Protein AF-A0A663LRZ4-F1 (afdb_monomer)

Radius of gyration: 21.91 Å; Cα contacts (8 Å, |Δi|>4): 58; chains: 1; bounding box: 50×43×58 Å

Foldseek 3Di:
DQPQCVVVNPVSDDQLVVVLVVVQVVVCVVPVHGPPNVCVVPDPPSCSNVDPPDPPSDSVPDDGPVRVCPDPVNVVVVVVVPDPDPPCDDDPPDDDDDDD

Organism: Athene cunicularia (NCBI:txid194338)

Solvent-accessible surface area (backbone atoms only — not comparable to full-atom values): 6502 Å² total; per-residue (Å²): 101,37,53,52,35,74,75,52,38,80,79,40,61,50,75,49,41,56,48,44,52,49,51,43,50,53,47,18,69,76,68,77,41,62,69,65,60,90,46,52,90,81,41,58,78,75,57,60,53,62,68,85,81,56,94,80,74,52,61,85,76,51,75,50,72,76,58,55,64,68,34,73,86,42,48,59,61,54,52,61,70,67,50,77,78,73,75,94,70,76,87,75,92,70,85,92,81,84,88,132

Secondary structure (DSSP, 8-state):
--HHHHHHGGGG-SHHHHHHHHHHHHHHHHHSS-TTGGGTTTS-TTTGGG---SS---TTTSPPHHHHTTSHHHHHHHHHHHSPPPP-------------

Structure (mmCIF, N/CA/C/O backbone):
data_AF-A0A663LRZ4-F1
#
_entry.id   AF-A0A663LRZ4-F1
#
loop_
_atom_site.group_PDB
_atom_site.id
_atom_site.type_symbol
_atom_site.label_atom_id
_atom_site.label_alt_id
_atom_site.label_comp_id
_atom_site.label_asym_id
_atom_site.label_entity_id
_atom_site.label_seq_id
_atom_site.pdbx_PDB_ins_code
_atom_site.Cartn_x
_atom_site.Cartn_y
_atom_site.Cartn_z
_atom_site.occupancy
_atom_site.B_iso_or_equiv
_atom_site.auth_seq_id
_atom_site.auth_comp_id
_atom_site.auth_asym_id
_atom_site.auth_atom_id
_atom_site.pdbx_PDB_model_num
ATOM 1 N N . MET A 1 1 ? 9.035 1.805 0.147 1.00 78.94 1 MET A N 1
ATOM 2 C CA . MET A 1 1 ? 9.030 2.087 -1.307 1.00 78.94 1 MET A CA 1
ATOM 3 C C . MET A 1 1 ? 8.465 0.871 -2.021 1.00 78.94 1 MET A C 1
ATOM 5 O O . MET A 1 1 ? 8.674 -0.223 -1.506 1.00 78.94 1 MET A O 1
ATOM 9 N N . ALA A 1 2 ? 7.725 1.048 -3.120 1.00 84.06 2 ALA A N 1
ATOM 10 C CA . ALA A 1 2 ? 7.136 -0.086 -3.830 1.00 84.06 2 ALA A CA 1
ATOM 11 C C . ALA A 1 2 ? 8.229 -0.953 -4.490 1.00 84.06 2 ALA A C 1
ATOM 13 O O . ALA A 1 2 ? 9.251 -0.401 -4.919 1.00 84.06 2 ALA A O 1
ATOM 14 N N . PRO A 1 3 ? 8.059 -2.286 -4.548 1.00 82.06 3 PRO A N 1
ATOM 15 C CA . PRO A 1 3 ? 9.089 -3.205 -5.035 1.00 82.06 3 PRO A CA 1
ATOM 16 C C . PRO A 1 3 ? 9.508 -2.927 -6.484 1.00 82.06 3 PRO A C 1
ATOM 18 O O . PRO A 1 3 ? 10.688 -3.023 -6.811 1.00 82.06 3 PRO A O 1
ATOM 21 N N . GLU A 1 4 ? 8.583 -2.509 -7.345 1.00 84.44 4 GLU A N 1
ATOM 22 C CA . GLU A 1 4 ? 8.871 -2.141 -8.732 1.00 84.44 4 GLU A CA 1
ATOM 23 C C . GLU A 1 4 ? 9.799 -0.919 -8.850 1.00 84.44 4 GLU A C 1
ATOM 25 O O . GLU A 1 4 ? 10.670 -0.903 -9.716 1.00 84.44 4 GLU A O 1
ATOM 30 N N . ILE A 1 5 ? 9.703 0.049 -7.930 1.00 86.06 5 ILE A N 1
ATOM 31 C CA . ILE A 1 5 ? 10.595 1.222 -7.879 1.00 86.06 5 ILE A CA 1
ATOM 32 C C . ILE A 1 5 ? 11.987 0.824 -7.410 1.00 86.06 5 ILE A C 1
ATOM 34 O O . ILE A 1 5 ? 12.986 1.336 -7.902 1.00 86.06 5 ILE A O 1
ATOM 38 N N . ILE A 1 6 ? 12.064 -0.091 -6.444 1.00 82.38 6 ILE A N 1
ATOM 39 C CA . ILE A 1 6 ? 13.344 -0.588 -5.933 1.00 82.38 6 ILE A CA 1
ATOM 40 C C . ILE A 1 6 ? 14.079 -1.356 -7.036 1.00 82.38 6 ILE A C 1
ATOM 42 O O . ILE A 1 6 ? 15.284 -1.192 -7.202 1.00 82.38 6 ILE A O 1
ATOM 46 N N . ASN A 1 7 ? 13.346 -2.162 -7.807 1.00 81.94 7 ASN A N 1
ATOM 47 C CA . ASN A 1 7 ? 13.918 -3.026 -8.835 1.00 81.94 7 ASN A CA 1
ATOM 48 C C . ASN A 1 7 ? 14.249 -2.287 -10.139 1.00 81.94 7 ASN A C 1
ATOM 50 O O . ASN A 1 7 ? 15.246 -2.606 -10.779 1.00 81.94 7 ASN A O 1
ATOM 54 N N . GLN A 1 8 ? 13.412 -1.334 -10.557 1.00 82.69 8 GLN A N 1
ATOM 55 C CA . GLN A 1 8 ? 13.505 -0.682 -11.874 1.00 82.69 8 GLN A CA 1
ATOM 56 C C . GLN A 1 8 ? 13.842 0.815 -11.775 1.00 82.69 8 GLN A C 1
ATOM 58 O O . GLN A 1 8 ? 13.964 1.505 -12.789 1.00 82.69 8 GLN A O 1
ATOM 63 N N . GLY A 1 9 ? 14.002 1.344 -10.560 1.00 81.12 9 GLY A N 1
ATOM 64 C CA . GLY A 1 9 ? 14.209 2.767 -10.325 1.00 81.12 9 GLY A CA 1
ATOM 65 C C . GLY A 1 9 ? 12.982 3.602 -10.720 1.00 81.12 9 GLY A C 1
ATOM 66 O O . GLY A 1 9 ? 11.851 3.110 -10.685 1.00 81.12 9 GLY A O 1
ATOM 67 N N . PRO A 1 10 ? 13.181 4.865 -11.141 1.00 82.44 10 PRO A N 1
ATOM 68 C CA . PRO A 1 10 ? 12.096 5.745 -11.584 1.00 82.44 10 PRO A CA 1
ATOM 69 C C . PRO A 1 10 ? 11.250 5.170 -12.730 1.00 82.44 10 PRO A C 1
ATOM 71 O O . PRO A 1 10 ? 10.090 5.538 -12.874 1.00 82.44 10 PRO A O 1
ATOM 74 N N . TRP A 1 11 ? 11.806 4.251 -13.524 1.00 85.81 11 TRP A N 1
ATOM 75 C CA . TRP A 1 11 ? 11.115 3.603 -14.642 1.00 85.81 11 TRP A CA 1
ATOM 76 C C . TRP A 1 11 ? 10.043 2.603 -14.199 1.00 85.81 11 TRP A C 1
ATOM 78 O O . TRP A 1 11 ? 9.130 2.322 -14.967 1.00 85.81 11 TRP A O 1
ATOM 88 N N . GLY A 1 12 ? 10.124 2.107 -12.961 1.00 82.88 12 GLY A N 1
ATOM 89 C CA . GLY A 1 12 ? 9.074 1.291 -12.350 1.00 82.88 12 GLY A CA 1
ATOM 90 C C . GLY A 1 12 ? 7.931 2.118 -11.759 1.00 82.88 12 GLY A C 1
ATOM 91 O O . GLY A 1 12 ? 7.004 1.546 -11.189 1.00 82.88 12 GLY A O 1
ATOM 92 N N . TYR A 1 13 ? 7.999 3.455 -11.822 1.00 85.75 13 TYR A N 1
ATOM 93 C CA . TYR A 1 13 ? 6.981 4.317 -11.228 1.00 85.75 13 TYR A CA 1
ATOM 94 C C . TYR A 1 13 ? 5.698 4.369 -12.046 1.00 85.75 13 TYR A C 1
ATOM 96 O O . TYR A 1 13 ? 5.699 4.547 -13.261 1.00 85.75 13 TYR A O 1
ATOM 104 N N . GLY A 1 14 ? 4.578 4.264 -11.336 1.00 90.44 14 GLY A N 1
ATOM 105 C CA . GLY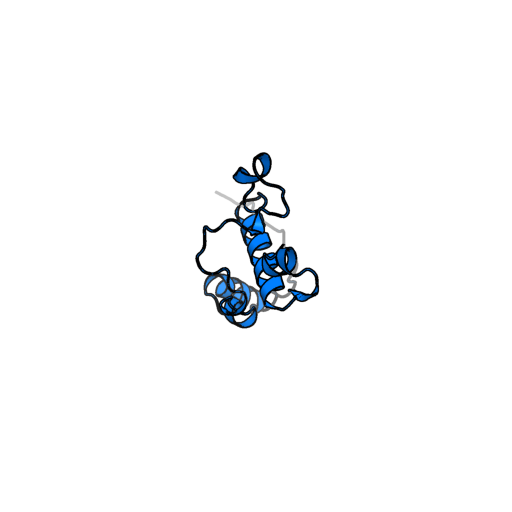 A 1 14 ? 3.238 4.377 -11.881 1.00 90.44 14 GLY A CA 1
ATOM 106 C C . GLY A 1 14 ? 2.200 4.422 -10.765 1.00 90.44 14 GLY A C 1
ATOM 107 O O . GLY A 1 14 ? 2.523 4.248 -9.592 1.00 90.44 14 GLY A O 1
ATOM 108 N N . LYS A 1 15 ? 0.928 4.599 -11.137 1.00 92.75 15 LYS A N 1
ATOM 109 C CA . LYS A 1 15 ? -0.202 4.687 -10.189 1.00 92.75 15 LYS A CA 1
ATOM 110 C C . LYS A 1 15 ? -0.230 3.558 -9.137 1.00 92.75 15 LYS A C 1
ATOM 112 O O . LYS A 1 15 ? -0.532 3.851 -7.983 1.00 92.75 15 LYS A O 1
ATOM 117 N N . PRO A 1 16 ? 0.100 2.289 -9.461 1.00 90.06 16 PRO A N 1
ATOM 118 C CA . PRO A 1 16 ? 0.153 1.224 -8.455 1.00 90.06 16 PRO A CA 1
ATOM 119 C C . PRO A 1 16 ? 1.207 1.430 -7.356 1.00 90.06 16 PRO A C 1
ATOM 121 O O . PRO A 1 16 ? 1.035 0.912 -6.250 1.00 90.06 16 PRO A O 1
ATOM 124 N N . ALA A 1 17 ? 2.280 2.180 -7.626 1.00 89.38 17 ALA A N 1
ATOM 125 C CA . ALA A 1 17 ? 3.304 2.504 -6.636 1.00 89.38 17 ALA A CA 1
ATOM 126 C C . ALA A 1 17 ? 2.774 3.482 -5.572 1.00 89.38 17 ALA A C 1
ATOM 128 O O . ALA A 1 17 ? 3.150 3.378 -4.403 1.00 89.38 17 ALA A O 1
ATOM 129 N N . ASP A 1 18 ? 1.854 4.378 -5.945 1.00 91.00 18 ASP A N 1
ATOM 130 C CA . ASP A 1 18 ? 1.165 5.264 -4.997 1.00 91.00 18 ASP A CA 1
ATOM 131 C C . ASP A 1 18 ? 0.177 4.489 -4.114 1.00 91.00 18 ASP A C 1
ATOM 133 O O . ASP A 1 18 ? 0.025 4.772 -2.928 1.00 91.00 18 ASP A O 1
ATOM 137 N N . ILE A 1 19 ? -0.475 3.460 -4.664 1.00 91.75 19 ILE A N 1
ATOM 138 C CA . ILE A 1 19 ? -1.341 2.568 -3.877 1.00 91.75 19 ILE A CA 1
ATOM 139 C C . ILE A 1 19 ? -0.523 1.802 -2.837 1.00 91.75 19 ILE A C 1
ATOM 141 O O . ILE A 1 19 ? -0.948 1.655 -1.691 1.00 91.75 19 ILE A O 1
ATOM 145 N N . TRP A 1 20 ? 0.678 1.363 -3.211 1.00 88.06 20 TRP A N 1
ATOM 146 C CA . TRP A 1 20 ? 1.601 0.731 -2.276 1.00 88.06 20 TRP A CA 1
ATOM 147 C C . TRP A 1 20 ? 1.990 1.668 -1.128 1.00 88.06 20 TRP A C 1
ATOM 149 O O . TRP A 1 20 ? 1.927 1.273 0.037 1.00 88.06 20 TRP A O 1
ATOM 159 N N . SER A 1 21 ? 2.389 2.909 -1.433 1.00 88.62 21 SER A N 1
ATOM 160 C CA . SER A 1 21 ? 2.777 3.868 -0.393 1.00 88.62 21 SER A CA 1
ATOM 161 C C . SER A 1 21 ? 1.600 4.237 0.512 1.00 88.62 21 SER A C 1
ATOM 163 O O . SER A 1 21 ? 1.779 4.284 1.728 1.00 88.62 21 SER A O 1
ATOM 165 N N . LEU A 1 22 ? 0.389 4.376 -0.039 1.00 89.44 22 LEU A N 1
ATOM 166 C CA . LEU A 1 22 ? -0.834 4.560 0.744 1.00 89.44 22 LEU A CA 1
ATOM 167 C C . LEU A 1 22 ? -1.075 3.393 1.713 1.00 89.44 22 LEU A C 1
ATOM 169 O O . LEU A 1 22 ? -1.363 3.625 2.887 1.00 89.44 22 LEU A O 1
ATOM 173 N N . GLY A 1 23 ? -0.926 2.147 1.253 1.00 86.94 23 GLY A N 1
ATOM 174 C CA . GLY A 1 23 ? -1.056 0.958 2.101 1.00 86.94 23 GLY A CA 1
ATOM 175 C C . GLY A 1 23 ? -0.068 0.964 3.271 1.00 86.94 23 GLY A C 1
ATOM 176 O O . GLY A 1 23 ? -0.463 0.721 4.413 1.00 86.94 23 GLY A O 1
ATOM 177 N N . CYS A 1 24 ? 1.194 1.327 3.015 1.00 85.56 24 CYS A N 1
ATOM 178 C CA . CYS A 1 24 ? 2.193 1.511 4.070 1.00 85.56 24 CYS A CA 1
ATOM 179 C C . CYS A 1 24 ? 1.749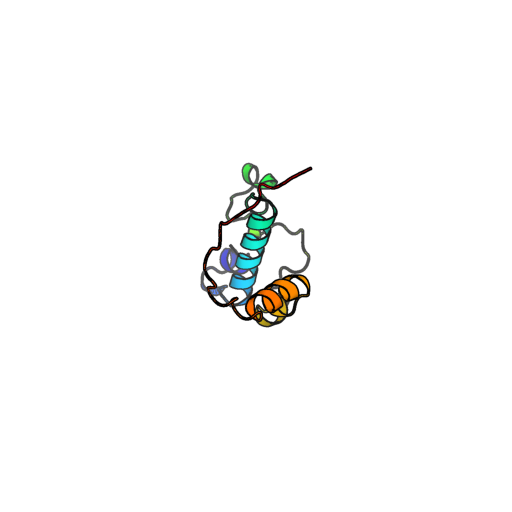 2.553 5.108 1.00 85.56 24 CYS A C 1
ATOM 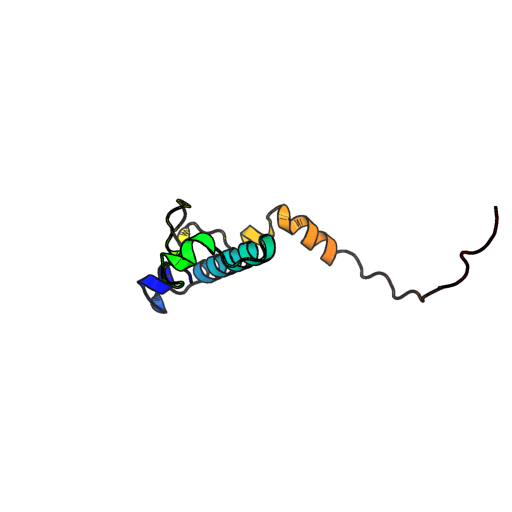181 O O . CYS A 1 24 ? 1.817 2.278 6.304 1.00 85.56 24 CYS A O 1
ATOM 183 N N . THR A 1 25 ? 1.257 3.714 4.665 1.00 88.69 25 THR A N 1
ATOM 184 C CA . THR A 1 25 ? 0.786 4.779 5.563 1.00 88.69 25 THR A CA 1
ATOM 185 C C . THR A 1 25 ? -0.423 4.346 6.390 1.00 88.69 25 THR A C 1
ATOM 187 O O . THR A 1 25 ? -0.487 4.638 7.580 1.00 88.69 25 THR A O 1
ATOM 190 N N . VAL A 1 26 ? -1.382 3.623 5.805 1.00 87.56 26 VAL A N 1
ATOM 191 C CA . VAL A 1 26 ? -2.558 3.127 6.542 1.00 87.56 26 VAL A CA 1
ATOM 192 C C . VAL A 1 26 ? -2.151 2.140 7.638 1.00 87.56 26 VAL A C 1
ATOM 194 O O . VAL A 1 26 ? -2.636 2.256 8.763 1.00 87.56 26 VAL A O 1
ATOM 197 N N . ILE A 1 27 ? -1.233 1.212 7.345 1.00 85.06 27 ILE A N 1
ATOM 198 C CA . ILE A 1 27 ? -0.691 0.274 8.341 1.00 85.06 27 ILE A CA 1
ATOM 199 C C . ILE A 1 27 ? 0.013 1.032 9.467 1.00 85.06 27 ILE A C 1
ATOM 201 O O . ILE A 1 27 ? -0.192 0.732 10.645 1.00 85.06 27 ILE A O 1
ATOM 205 N N . GLU A 1 28 ? 0.817 2.031 9.116 1.00 86.44 28 GLU A N 1
ATOM 206 C CA . GLU A 1 28 ? 1.524 2.849 10.095 1.00 86.44 28 GLU A CA 1
ATOM 207 C C . GLU A 1 28 ? 0.563 3.605 11.011 1.00 86.44 28 GLU A C 1
ATOM 209 O O . GLU A 1 28 ? 0.709 3.548 12.229 1.00 86.44 28 GLU A O 1
ATOM 214 N N . MET A 1 29 ? -0.476 4.232 10.458 1.00 90.81 29 MET A N 1
ATOM 215 C CA . MET A 1 29 ? -1.496 4.917 11.255 1.00 90.81 29 MET A CA 1
ATOM 216 C C . MET A 1 29 ? -2.283 3.951 12.150 1.00 90.81 29 MET A C 1
ATOM 218 O O . MET A 1 29 ? -2.582 4.286 13.293 1.00 90.81 29 MET A O 1
ATOM 222 N N . ALA A 1 30 ? -2.611 2.755 11.655 1.00 85.00 30 ALA A N 1
ATOM 223 C CA . ALA A 1 30 ? -3.382 1.769 12.410 1.00 85.00 30 ALA A CA 1
ATOM 224 C C . ALA A 1 30 ? -2.587 1.146 13.569 1.00 85.00 30 ALA A C 1
ATOM 226 O O . ALA A 1 30 ? -3.166 0.779 14.590 1.00 85.00 30 ALA A O 1
ATOM 227 N N . THR A 1 31 ? -1.269 1.008 13.412 1.00 85.25 31 THR A N 1
ATOM 228 C CA . THR A 1 31 ? -0.401 0.319 14.383 1.00 85.25 31 THR A CA 1
ATOM 229 C C . THR A 1 31 ? 0.465 1.266 15.216 1.00 85.25 31 THR A C 1
ATOM 231 O O . THR A 1 31 ? 1.033 0.843 16.225 1.00 85.25 31 THR A O 1
ATOM 234 N N . GLY A 1 32 ? 0.598 2.528 14.799 1.00 89.12 32 GLY A N 1
ATOM 235 C CA . GLY A 1 32 ? 1.531 3.504 15.367 1.00 89.12 32 GLY A CA 1
ATOM 236 C C . GLY A 1 32 ? 3.007 3.161 15.133 1.00 89.12 32 GLY A C 1
ATOM 237 O O . GLY A 1 32 ? 3.878 3.725 15.794 1.00 89.12 32 GLY A O 1
ATOM 238 N N . LYS A 1 33 ? 3.304 2.200 14.252 1.00 83.56 33 LYS A N 1
ATOM 239 C CA . LYS A 1 33 ? 4.653 1.700 13.971 1.00 83.56 33 LYS A CA 1
ATOM 240 C C . LYS A 1 33 ? 4.854 1.618 12.463 1.00 83.56 33 LYS A C 1
ATOM 242 O O . LYS A 1 33 ? 3.912 1.265 11.758 1.00 83.56 33 LYS A O 1
ATOM 247 N N . PRO A 1 34 ? 6.068 1.866 11.948 1.00 81.06 34 PRO A N 1
ATOM 248 C CA . PRO A 1 34 ? 6.311 1.711 10.525 1.00 81.06 34 PRO A CA 1
ATOM 249 C C . PRO A 1 34 ? 6.026 0.261 10.104 1.00 81.06 34 PRO A C 1
ATOM 251 O O . PRO A 1 34 ? 6.241 -0.673 10.893 1.00 81.06 34 PRO A O 1
ATOM 254 N N . PRO A 1 35 ? 5.555 0.044 8.865 1.00 73.69 35 PRO A N 1
ATOM 255 C CA . PRO A 1 35 ? 5.296 -1.299 8.377 1.00 73.69 35 PRO A CA 1
ATOM 256 C C . PRO A 1 35 ? 6.570 -2.144 8.505 1.00 73.69 35 PRO A C 1
ATOM 258 O O . PRO A 1 35 ? 7.674 -1.682 8.210 1.00 73.69 35 PRO A O 1
ATOM 261 N N . PHE A 1 36 ? 6.406 -3.385 8.971 1.00 71.12 36 PHE A N 1
ATOM 262 C CA . PHE A 1 36 ? 7.488 -4.353 9.190 1.00 71.12 36 PHE A CA 1
ATOM 263 C C . PHE A 1 36 ? 8.576 -3.920 10.195 1.00 71.12 36 PHE A C 1
ATOM 265 O O . PHE A 1 36 ? 9.718 -4.377 10.112 1.00 71.12 36 PHE A O 1
ATOM 272 N N . TYR A 1 37 ? 8.229 -3.081 11.173 1.00 68.44 37 TYR A N 1
ATOM 273 C CA . TYR A 1 37 ? 9.116 -2.673 12.270 1.00 68.44 37 TYR A CA 1
ATOM 274 C C . TYR A 1 37 ? 9.896 -3.839 12.921 1.00 68.44 37 TYR A C 1
ATOM 276 O O . TYR A 1 37 ? 11.059 -3.687 13.281 1.00 68.44 37 TYR A O 1
ATOM 284 N N . GLU A 1 38 ? 9.298 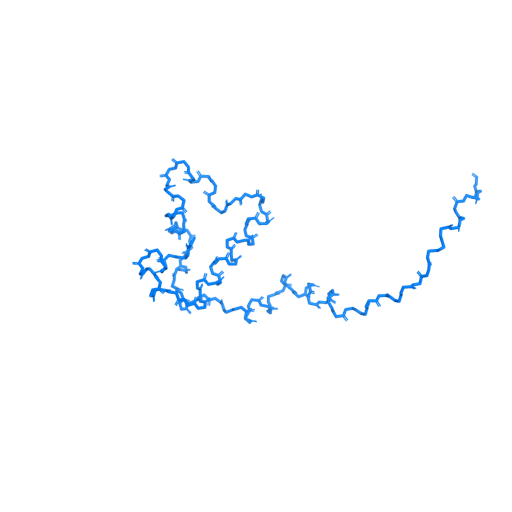-5.030 13.017 1.00 67.31 38 GLU A N 1
ATOM 285 C CA . GLU A 1 38 ? 9.923 -6.236 13.591 1.00 67.31 38 GLU A CA 1
ATOM 286 C C . GLU A 1 38 ? 11.095 -6.791 12.764 1.00 67.31 38 GLU A C 1
ATOM 288 O O . GLU A 1 38 ? 11.976 -7.477 13.288 1.00 67.31 38 GLU A O 1
ATOM 293 N N . LEU A 1 39 ? 11.120 -6.491 11.464 1.00 65.44 39 LEU A N 1
ATOM 294 C CA . LEU A 1 39 ? 12.152 -6.930 10.528 1.00 65.44 39 LEU A CA 1
ATOM 295 C C . LEU A 1 39 ? 13.270 -5.891 10.367 1.00 65.44 39 LEU A C 1
ATOM 297 O O . LEU A 1 39 ? 14.344 -6.236 9.878 1.00 65.44 39 LEU A O 1
ATOM 301 N N . ALA A 1 40 ? 13.069 -4.657 10.841 1.00 62.78 40 ALA A N 1
ATOM 302 C CA . ALA A 1 40 ? 14.028 -3.555 10.736 1.00 62.78 40 ALA A CA 1
ATOM 303 C C . ALA A 1 40 ? 15.469 -3.877 11.206 1.00 62.78 40 ALA A C 1
ATOM 305 O O . ALA A 1 40 ? 16.401 -3.368 10.586 1.00 62.78 40 ALA A O 1
ATOM 306 N N . PRO A 1 41 ? 15.716 -4.733 12.225 1.00 63.88 41 PRO A N 1
ATOM 307 C CA . PRO A 1 41 ? 17.084 -5.094 12.612 1.00 63.88 41 PRO A CA 1
ATOM 308 C C . PRO A 1 41 ? 17.778 -6.057 11.639 1.00 63.88 41 PRO A C 1
ATOM 310 O O . PRO A 1 41 ? 18.996 -6.205 11.684 1.00 63.88 41 PRO A O 1
ATOM 313 N N . ARG A 1 42 ? 17.010 -6.781 10.815 1.00 60.88 42 ARG A N 1
ATOM 314 C CA . ARG A 1 42 ? 17.499 -7.891 9.980 1.00 60.88 42 ARG A CA 1
ATOM 315 C C . ARG A 1 42 ? 17.550 -7.560 8.496 1.00 60.88 42 ARG A C 1
ATOM 317 O O . ARG A 1 42 ? 18.210 -8.277 7.749 1.00 60.88 42 ARG A O 1
ATOM 324 N N . VAL A 1 43 ? 16.865 -6.506 8.065 1.00 60.56 43 VAL A N 1
ATOM 325 C CA . VAL A 1 43 ? 16.815 -6.100 6.661 1.00 60.56 43 VAL A CA 1
ATOM 326 C C . VAL A 1 43 ? 16.945 -4.591 6.506 1.00 60.56 43 VAL A C 1
ATOM 328 O O . VAL A 1 43 ? 16.382 -3.840 7.302 1.00 60.56 43 VAL A O 1
ATOM 331 N N . PRO A 1 44 ? 17.645 -4.125 5.457 1.00 59.28 44 PRO A N 1
ATOM 332 C CA . PRO A 1 44 ? 17.676 -2.711 5.126 1.00 59.28 44 PRO A CA 1
ATOM 333 C C . PRO A 1 44 ? 16.246 -2.155 4.983 1.00 59.28 44 PRO A C 1
ATOM 335 O O . PRO A 1 44 ? 15.421 -2.800 4.327 1.00 59.28 44 PRO A O 1
ATOM 338 N N . PRO A 1 45 ? 15.943 -0.945 5.496 1.00 57.50 45 PRO A N 1
ATOM 339 C CA . PRO A 1 45 ? 14.611 -0.326 5.405 1.00 57.50 45 PRO A CA 1
ATOM 340 C C . PRO A 1 45 ? 14.054 -0.238 3.974 1.00 57.50 45 PRO A C 1
ATOM 342 O O . PRO A 1 45 ? 12.846 -0.223 3.757 1.00 57.50 45 PRO A O 1
ATOM 345 N N . LEU A 1 46 ? 14.943 -0.209 2.978 1.00 54.88 46 LEU A N 1
ATOM 346 C CA . LEU A 1 46 ? 14.606 -0.221 1.554 1.00 54.88 46 LEU A CA 1
ATOM 347 C C . LEU A 1 46 ? 14.108 -1.587 1.054 1.00 54.88 46 LEU A C 1
ATOM 349 O O . LEU A 1 46 ? 13.270 -1.625 0.165 1.00 54.88 46 LEU A O 1
ATOM 353 N N . GLN A 1 47 ? 14.559 -2.698 1.638 1.00 53.12 47 GLN A N 1
ATOM 354 C CA . GLN A 1 47 ? 14.164 -4.069 1.270 1.00 53.12 47 GLN A CA 1
ATOM 355 C C . GLN A 1 47 ? 12.977 -4.602 2.066 1.00 53.12 47 GLN A C 1
ATOM 357 O O . GLN A 1 47 ? 12.434 -5.659 1.768 1.00 53.12 47 GLN A O 1
ATOM 362 N N . VAL A 1 48 ? 12.533 -3.852 3.062 1.00 54.34 48 VAL A N 1
ATOM 363 C CA . VAL A 1 48 ? 11.356 -4.173 3.858 1.00 54.34 48 VAL A CA 1
ATOM 364 C C . VAL A 1 48 ? 10.073 -4.217 3.006 1.00 54.34 48 VAL A C 1
ATOM 366 O O . VAL A 1 48 ? 9.194 -5.035 3.262 1.00 54.34 48 VAL A O 1
ATOM 369 N N . GLY A 1 49 ? 10.007 -3.445 1.912 1.00 52.16 49 GLY A N 1
ATOM 370 C CA . GLY A 1 49 ? 8.923 -3.542 0.923 1.00 52.16 49 GLY A CA 1
ATOM 371 C C . GLY A 1 49 ? 8.909 -4.843 0.100 1.00 52.16 49 GLY A C 1
ATOM 372 O O . GLY A 1 49 ? 8.060 -5.003 -0.768 1.00 52.16 49 GLY A O 1
ATOM 373 N N . MET A 1 50 ? 9.852 -5.758 0.346 1.00 51.22 50 MET A N 1
ATOM 374 C CA . MET A 1 50 ? 10.083 -6.984 -0.423 1.00 51.22 50 MET A CA 1
ATOM 375 C C . MET A 1 50 ? 9.576 -8.252 0.287 1.00 51.22 50 MET A C 1
ATOM 377 O O . MET A 1 50 ? 9.688 -9.345 -0.273 1.00 51.22 50 MET A O 1
ATOM 381 N N . PHE A 1 51 ? 9.045 -8.160 1.516 1.00 49.62 51 PHE A N 1
ATOM 382 C CA . PHE A 1 51 ? 8.635 -9.360 2.250 1.00 49.62 51 PHE A CA 1
ATOM 383 C C . PHE A 1 51 ? 7.349 -9.966 1.686 1.00 4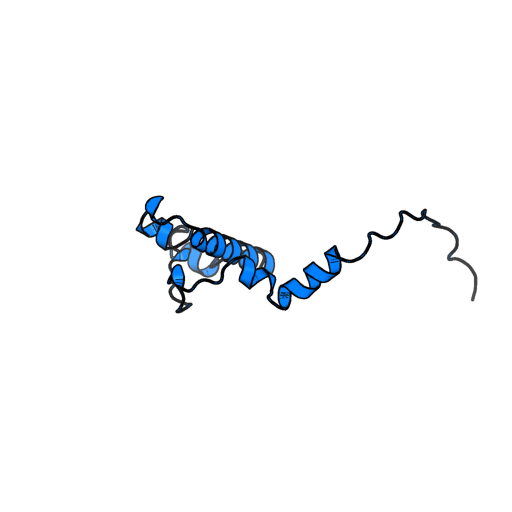9.62 51 PHE A C 1
ATOM 385 O O . PHE A 1 51 ? 6.238 -9.522 1.960 1.00 49.62 51 PHE A O 1
ATOM 392 N N . LYS A 1 52 ? 7.583 -11.025 0.906 1.00 51.00 52 LYS A N 1
ATOM 393 C CA . LYS A 1 52 ? 6.718 -12.083 0.366 1.00 51.00 52 LYS A CA 1
ATOM 394 C C . LYS A 1 52 ? 5.737 -12.712 1.379 1.00 51.00 52 LYS A C 1
ATOM 396 O O . LYS A 1 52 ? 5.729 -13.926 1.548 1.00 51.00 52 LYS A O 1
ATOM 401 N N . MET A 1 53 ? 4.923 -11.913 2.061 1.00 45.34 53 MET A N 1
ATOM 402 C CA . MET A 1 53 ? 3.818 -12.393 2.904 1.00 45.34 53 MET A CA 1
ATOM 403 C C . MET A 1 53 ? 2.437 -12.021 2.344 1.00 45.34 53 MET A C 1
ATOM 405 O O . MET A 1 53 ? 1.432 -12.345 2.963 1.00 45.34 53 MET A O 1
ATOM 409 N N . HIS A 1 54 ? 2.366 -11.419 1.151 1.00 44.25 54 HIS A N 1
ATOM 410 C CA . HIS A 1 54 ? 1.133 -11.359 0.366 1.00 44.25 54 HIS A CA 1
ATOM 411 C C . HIS A 1 54 ? 1.404 -11.801 -1.085 1.00 44.25 54 HIS A C 1
ATOM 413 O O . HIS A 1 54 ? 2.352 -11.296 -1.689 1.00 44.25 54 HIS A O 1
ATOM 419 N N . PRO A 1 55 ? 0.617 -12.740 -1.648 1.00 45.44 55 PRO A N 1
ATOM 420 C CA . PRO A 1 55 ? 0.764 -13.207 -3.030 1.00 45.44 55 PRO A CA 1
ATOM 421 C C . PRO A 1 55 ? 0.505 -12.143 -4.113 1.00 45.44 55 PRO A C 1
ATOM 423 O O . PRO A 1 55 ? 0.881 -12.363 -5.258 1.00 45.44 55 PRO A O 1
ATOM 426 N N . GLU A 1 56 ? -0.075 -10.986 -3.792 1.00 54.16 56 GLU A N 1
ATOM 427 C CA . GLU A 1 56 ? -0.311 -9.899 -4.757 1.00 54.16 56 GLU A CA 1
ATOM 428 C C . GLU A 1 56 ? 0.786 -8.839 -4.700 1.00 54.16 56 GLU A C 1
ATOM 430 O O . GLU A 1 56 ? 0.625 -7.745 -4.161 1.00 54.16 56 GLU A O 1
ATOM 435 N N . ALA A 1 57 ? 1.942 -9.172 -5.268 1.00 62.62 57 ALA A N 1
ATOM 436 C CA . ALA A 1 57 ? 2.993 -8.192 -5.522 1.00 62.62 57 ALA A CA 1
ATOM 437 C C . ALA A 1 57 ? 3.011 -7.703 -6.977 1.00 62.62 57 ALA A C 1
ATOM 439 O O . ALA A 1 57 ? 3.852 -6.862 -7.293 1.00 62.62 57 ALA A O 1
ATOM 440 N N . ASP A 1 58 ? 2.113 -8.191 -7.843 1.00 77.12 58 ASP A N 1
ATOM 441 C CA . ASP A 1 58 ? 1.980 -7.658 -9.199 1.00 77.12 58 ASP A CA 1
ATOM 442 C C . ASP A 1 58 ? 1.343 -6.258 -9.131 1.00 77.12 58 ASP A C 1
ATOM 444 O O . ASP A 1 58 ? 0.212 -6.121 -8.652 1.00 77.12 58 ASP A O 1
ATOM 448 N N . PRO A 1 59 ? 2.041 -5.195 -9.576 1.00 81.88 59 PRO A N 1
ATOM 449 C CA . PRO A 1 59 ? 1.461 -3.861 -9.675 1.00 81.88 59 PRO A CA 1
ATOM 450 C C . PRO A 1 59 ? 0.155 -3.816 -10.485 1.00 81.88 59 PRO A C 1
ATOM 452 O O . PRO A 1 59 ? -0.669 -2.941 -10.225 1.00 81.88 59 PRO A O 1
ATOM 455 N N . ALA A 1 60 ? -0.044 -4.732 -11.439 1.00 83.56 60 ALA A N 1
ATOM 456 C CA . ALA A 1 60 ? -1.244 -4.799 -12.271 1.00 83.56 60 ALA A CA 1
ATOM 457 C C . ALA A 1 60 ? -2.495 -5.263 -11.505 1.00 83.56 60 ALA A C 1
ATOM 459 O O . ALA A 1 60 ? -3.595 -4.812 -11.813 1.00 83.56 60 ALA A O 1
ATOM 460 N N . GLU A 1 61 ? -2.323 -6.098 -10.479 1.00 85.19 61 GLU A N 1
ATOM 461 C CA . GLU A 1 61 ? -3.424 -6.659 -9.681 1.00 85.19 61 GLU A CA 1
ATOM 462 C C . GLU A 1 61 ? -3.815 -5.754 -8.497 1.00 85.19 61 GLU A C 1
ATOM 464 O O . GLU A 1 61 ? -4.803 -5.994 -7.803 1.00 85.19 61 GLU A O 1
ATOM 469 N N . ARG A 1 62 ? -3.064 -4.672 -8.241 1.00 86.50 62 ARG A N 1
ATOM 470 C CA . ARG A 1 62 ? -3.384 -3.749 -7.144 1.00 86.50 62 ARG A CA 1
ATOM 471 C C . ARG A 1 62 ? -4.664 -2.974 -7.442 1.00 86.50 62 ARG A C 1
ATOM 473 O O . ARG A 1 62 ? -4.815 -2.359 -8.499 1.00 86.50 62 ARG A O 1
ATOM 480 N N . ALA A 1 63 ? -5.552 -2.911 -6.450 1.00 86.88 63 ALA A N 1
ATOM 481 C CA . ALA A 1 63 ? -6.757 -2.095 -6.521 1.00 86.88 63 ALA A CA 1
ATOM 482 C C . ALA A 1 63 ? -6.421 -0.627 -6.836 1.00 86.88 63 ALA A C 1
ATOM 484 O O . ALA A 1 63 ? -5.488 -0.040 -6.288 1.00 86.88 63 ALA A O 1
ATOM 485 N N . THR A 1 64 ? -7.218 -0.001 -7.699 1.00 90.44 64 THR A N 1
ATOM 486 C CA . THR A 1 64 ? -7.074 1.434 -7.970 1.00 90.44 64 THR A CA 1
ATOM 487 C C . THR A 1 64 ? -7.584 2.268 -6.796 1.00 90.44 64 THR A C 1
ATOM 489 O O . THR A 1 64 ? -8.460 1.839 -6.046 1.00 90.44 64 THR A O 1
ATOM 492 N N . ALA A 1 65 ? -7.127 3.518 -6.683 1.00 88.38 65 ALA A N 1
ATOM 493 C CA . ALA A 1 65 ? -7.640 4.446 -5.672 1.00 88.38 65 ALA A CA 1
ATOM 494 C C . ALA A 1 65 ? -9.169 4.615 -5.760 1.00 88.38 65 ALA A C 1
ATOM 496 O O . ALA A 1 65 ? -9.849 4.673 -4.740 1.00 88.38 65 ALA A O 1
ATOM 497 N N . ALA A 1 66 ? -9.721 4.647 -6.977 1.00 89.44 66 ALA A N 1
ATOM 498 C CA . ALA A 1 66 ? -11.162 4.749 -7.190 1.00 89.44 66 ALA A CA 1
ATOM 499 C C . ALA A 1 66 ? -11.921 3.533 -6.636 1.00 89.44 66 ALA A C 1
ATOM 501 O O . ALA A 1 66 ? -12.985 3.710 -6.044 1.00 89.44 66 ALA A O 1
ATOM 502 N N . ALA A 1 67 ? -11.364 2.328 -6.797 1.00 88.38 67 ALA A N 1
ATOM 503 C CA . ALA A 1 67 ? -11.924 1.106 -6.228 1.00 88.38 67 ALA A CA 1
ATOM 504 C C . ALA A 1 67 ? -11.853 1.128 -4.695 1.00 88.38 67 ALA A C 1
ATOM 506 O O . ALA A 1 67 ? -12.867 0.913 -4.039 1.00 88.38 67 ALA A O 1
ATOM 507 N N . LEU A 1 68 ? -10.702 1.510 -4.128 1.00 87.81 68 LEU A N 1
ATOM 508 C CA . LEU A 1 68 ? -10.523 1.605 -2.676 1.00 87.81 68 LEU A CA 1
ATOM 509 C C . LEU A 1 68 ? -11.517 2.572 -2.022 1.00 87.81 68 LEU A C 1
ATOM 511 O O . LEU A 1 68 ? -12.009 2.307 -0.932 1.00 87.81 68 LEU A O 1
ATOM 515 N N . LEU A 1 69 ? -11.878 3.670 -2.690 1.00 87.81 69 LEU A N 1
ATOM 516 C CA . LEU A 1 69 ? -12.881 4.615 -2.183 1.00 87.81 69 LEU A CA 1
ATOM 517 C C . LEU A 1 69 ? -14.296 4.026 -2.059 1.00 87.81 69 LEU A C 1
ATOM 519 O O . LEU A 1 69 ? -15.136 4.626 -1.382 1.00 87.81 69 LEU A O 1
ATOM 523 N N . GLN A 1 70 ? -14.578 2.898 -2.715 1.00 87.56 70 GLN A N 1
ATOM 524 C CA . GLN A 1 70 ? -15.851 2.188 -2.580 1.00 87.56 70 GLN A CA 1
ATOM 525 C C . GLN A 1 70 ? -15.851 1.175 -1.431 1.00 87.56 70 GLN A C 1
ATOM 527 O O . GLN A 1 70 ? -16.915 0.649 -1.108 1.00 87.56 70 GLN A O 1
ATOM 532 N N . GLU A 1 71 ? -14.705 0.923 -0.790 1.00 85.75 71 GLU A N 1
ATOM 533 C CA . GLU A 1 71 ? -14.617 -0.054 0.291 1.00 85.75 71 GLU A CA 1
ATOM 534 C C . GLU A 1 71 ? -15.519 0.327 1.478 1.00 85.75 71 GLU A C 1
ATOM 536 O O . GLU A 1 71 ? -15.553 1.498 1.889 1.00 85.75 71 GLU A O 1
ATOM 541 N N . PRO A 1 72 ? -16.222 -0.644 2.098 1.00 85.56 72 PRO A N 1
ATOM 542 C CA . PRO A 1 72 ? -17.128 -0.386 3.217 1.00 85.56 72 PRO A CA 1
ATOM 543 C C . PRO A 1 72 ? -16.464 0.346 4.386 1.00 85.56 72 PRO A C 1
ATOM 545 O O . PRO A 1 72 ? -17.103 1.166 5.047 1.00 85.56 72 PRO A O 1
ATOM 548 N N . PHE A 1 73 ? -15.168 0.106 4.604 1.00 81.31 73 PHE A N 1
ATOM 549 C CA . PHE A 1 73 ? -14.385 0.784 5.637 1.00 81.31 73 PHE A CA 1
ATOM 550 C C . PHE A 1 73 ? -14.356 2.315 5.439 1.00 81.31 73 PHE A C 1
ATOM 552 O O . PHE A 1 73 ? -14.407 3.062 6.416 1.00 81.31 73 PHE A O 1
ATOM 559 N N . LEU A 1 74 ? -14.360 2.802 4.191 1.00 79.94 74 LEU A N 1
ATOM 560 C CA . LEU A 1 74 ? -14.394 4.235 3.863 1.00 79.94 74 LEU A CA 1
ATOM 561 C C . LEU A 1 74 ? -15.810 4.789 3.678 1.00 79.94 74 LEU A C 1
ATOM 563 O O . LEU A 1 74 ? -15.994 6.011 3.637 1.00 79.94 74 LEU A O 1
ATOM 567 N N . ALA A 1 75 ? -16.830 3.931 3.624 1.00 74.88 75 ALA A N 1
ATOM 568 C CA . ALA A 1 75 ? -18.217 4.363 3.478 1.00 74.88 75 ALA A CA 1
ATOM 569 C C . ALA A 1 75 ? -18.669 5.273 4.637 1.00 74.88 75 ALA A C 1
ATOM 571 O O . ALA A 1 75 ? -19.414 6.233 4.417 1.00 74.88 75 ALA A O 1
ATOM 572 N N . GLY A 1 76 ? -18.175 5.031 5.858 1.00 69.06 76 GLY A N 1
ATOM 573 C CA . GLY A 1 76 ? -18.424 5.890 7.022 1.00 69.06 76 GLY A CA 1
ATOM 574 C C . GLY A 1 76 ? -17.832 7.296 6.864 1.00 69.06 76 GLY A C 1
ATOM 575 O O . GLY A 1 76 ? -18.523 8.289 7.098 1.00 69.06 76 GLY A O 1
ATOM 576 N N . ALA A 1 77 ? -16.596 7.399 6.364 1.00 69.25 77 ALA A N 1
ATOM 577 C CA . ALA A 1 77 ? -15.941 8.680 6.089 1.00 69.25 77 ALA A CA 1
ATOM 578 C C . ALA A 1 77 ? -16.652 9.470 4.975 1.00 69.25 77 ALA A C 1
ATOM 580 O O . ALA A 1 77 ? -16.738 10.698 5.030 1.00 69.25 77 ALA A O 1
ATOM 581 N N . ARG A 1 78 ? -17.211 8.776 3.973 1.00 64.81 78 ARG A N 1
ATOM 582 C CA . ARG A 1 78 ? -18.022 9.409 2.921 1.00 64.81 78 ARG A CA 1
ATOM 583 C C . ARG A 1 78 ? -19.311 10.008 3.484 1.00 64.81 78 ARG A C 1
ATOM 585 O O . ARG A 1 78 ? -19.655 11.128 3.118 1.00 64.81 78 ARG A O 1
ATOM 592 N N . ARG A 1 79 ? -19.979 9.302 4.406 1.00 62.94 79 ARG A N 1
ATOM 593 C CA . ARG A 1 79 ? -21.176 9.815 5.094 1.00 62.94 79 ARG A CA 1
ATOM 594 C C . ARG A 1 79 ? -20.865 11.032 5.961 1.00 62.94 79 ARG A C 1
ATOM 596 O O . ARG A 1 79 ? -21.613 12.002 5.900 1.00 62.94 79 ARG A O 1
ATOM 603 N N . ALA A 1 80 ? -19.756 11.008 6.700 1.00 61.97 80 ALA A N 1
ATOM 604 C CA . ALA A 1 80 ? -19.336 12.130 7.540 1.00 61.97 80 ALA A CA 1
ATOM 605 C C . ALA A 1 80 ? -19.132 13.424 6.730 1.00 61.97 80 ALA A C 1
ATOM 607 O O . ALA A 1 80 ? -19.563 14.485 7.160 1.00 61.97 80 ALA A O 1
ATOM 608 N N . ARG A 1 81 ? -18.560 13.337 5.520 1.00 61.53 81 ARG A N 1
ATOM 609 C CA . ARG A 1 81 ? -18.395 14.502 4.627 1.00 61.53 81 ARG A CA 1
ATOM 610 C C . ARG A 1 81 ? -19.689 14.989 3.974 1.00 61.53 81 ARG A C 1
ATOM 612 O O . ARG A 1 81 ? -19.751 16.137 3.558 1.00 61.53 81 ARG A O 1
ATOM 619 N N . SER A 1 82 ? -20.689 14.120 3.833 1.00 63.62 82 SER A N 1
ATOM 620 C CA . SER A 1 82 ? -21.988 14.481 3.249 1.00 63.62 82 SER 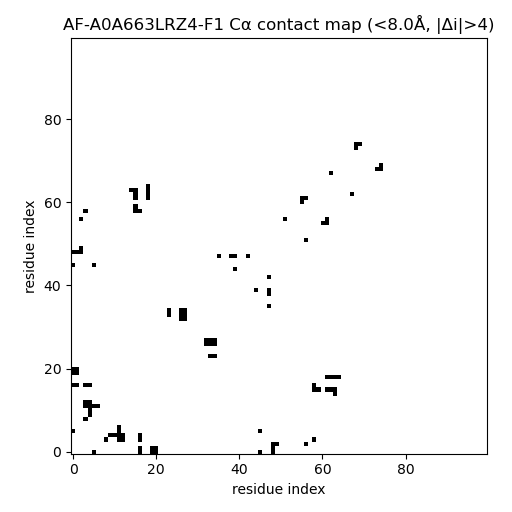A CA 1
ATOM 621 C C . SER A 1 82 ? -22.969 15.085 4.253 1.00 63.62 82 SER A C 1
ATOM 623 O O . SER A 1 82 ? -24.023 15.567 3.843 1.00 63.62 82 SER A O 1
ATOM 625 N N . GLN A 1 83 ? -22.662 15.042 5.555 1.00 63.47 83 GLN A N 1
ATOM 626 C CA . GLN A 1 83 ? -23.496 15.724 6.536 1.00 63.47 83 GLN A CA 1
ATOM 627 C C . GLN A 1 83 ? -23.318 17.241 6.393 1.00 63.47 83 GLN A C 1
ATOM 629 O O . GLN A 1 83 ? -22.180 17.710 6.310 1.00 63.47 83 GLN A O 1
ATOM 634 N N . PRO A 1 84 ? -24.417 18.018 6.363 1.00 68.81 84 PRO A N 1
ATOM 635 C CA . PRO A 1 84 ? -24.334 19.467 6.441 1.00 68.81 84 PRO A CA 1
ATOM 636 C C . PRO A 1 84 ? -23.555 19.849 7.698 1.00 68.81 84 PRO A C 1
ATOM 638 O O . PRO A 1 84 ? -23.849 19.339 8.781 1.00 68.81 84 PRO A O 1
ATOM 641 N N . VAL A 1 85 ? -22.569 20.738 7.557 1.00 71.62 85 VAL A N 1
ATOM 642 C CA . VAL A 1 85 ? -21.922 21.352 8.720 1.00 71.62 85 VAL A CA 1
ATOM 643 C C . VAL A 1 85 ? -23.041 21.988 9.548 1.00 71.62 85 VAL A C 1
ATOM 645 O O . VAL A 1 85 ? -23.813 22.772 8.984 1.00 71.62 85 VAL A O 1
ATOM 648 N N . PRO A 1 86 ? -23.199 21.626 10.835 1.00 71.06 86 PRO A N 1
ATOM 649 C CA . PRO A 1 86 ? -24.233 22.228 11.658 1.00 71.06 86 PRO A CA 1
ATOM 650 C C . PRO A 1 86 ? -24.038 23.749 11.633 1.00 71.06 86 PRO A C 1
ATOM 652 O O . PRO A 1 86 ? -22.891 24.208 11.675 1.00 71.06 86 PRO A O 1
ATOM 655 N N . PRO A 1 87 ? -25.118 24.544 11.519 1.00 69.31 87 PRO A N 1
ATOM 656 C CA . PRO A 1 87 ? -24.983 25.989 11.577 1.00 69.31 87 PRO A CA 1
ATOM 657 C C . PRO A 1 87 ? -24.256 26.340 12.874 1.00 69.31 87 PRO A C 1
ATOM 659 O O . PRO A 1 87 ? -24.531 25.733 13.910 1.00 69.31 87 PRO A O 1
ATOM 662 N N . ALA A 1 88 ? -23.317 27.286 12.803 1.00 67.00 88 ALA A N 1
ATOM 663 C CA . ALA A 1 88 ? -22.630 27.843 13.963 1.00 67.00 88 ALA A CA 1
ATOM 664 C C . ALA A 1 88 ? -23.656 28.563 14.860 1.00 67.00 88 ALA A C 1
ATOM 666 O O . ALA A 1 88 ? -23.820 29.778 14.811 1.00 67.00 88 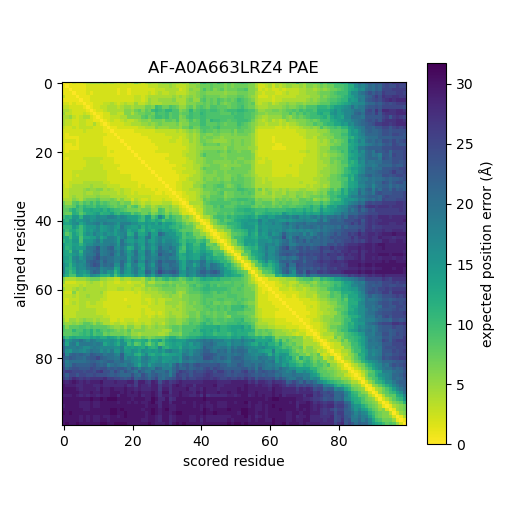ALA A O 1
ATOM 667 N N . GLY A 1 89 ? -24.429 27.778 15.606 1.00 55.69 89 GLY A N 1
ATOM 668 C CA . GLY A 1 89 ? -25.379 28.213 16.610 1.00 55.69 89 GLY A CA 1
ATOM 669 C C . GLY A 1 89 ? -24.629 28.402 17.914 1.00 55.69 89 GLY A C 1
ATOM 670 O O . GLY A 1 89 ? -23.940 27.491 18.369 1.00 55.69 89 GLY A O 1
ATOM 671 N N . GLY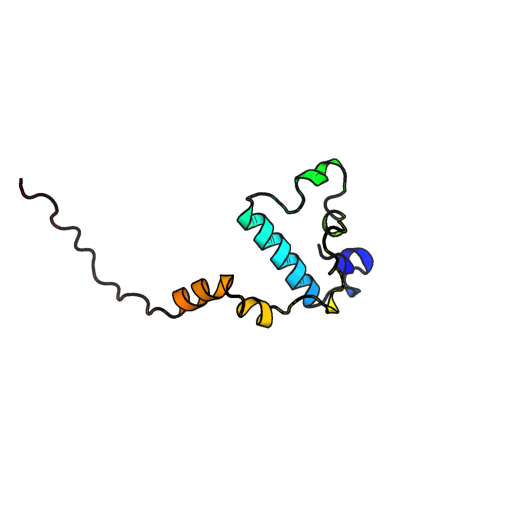 A 1 90 ? -24.729 29.617 18.445 1.00 50.19 90 GLY A N 1
ATOM 672 C CA . GLY A 1 90 ? -23.945 30.118 19.559 1.00 50.19 90 GLY A CA 1
ATOM 673 C C . GLY A 1 90 ? -23.929 29.214 20.784 1.00 50.19 90 GLY A C 1
ATOM 674 O O . GLY A 1 90 ? -24.904 28.557 21.148 1.00 50.19 90 GLY A O 1
ATOM 675 N N . GLU A 1 91 ? -22.779 29.241 21.434 1.00 50.31 91 GLU A N 1
ATOM 676 C CA . GLU A 1 91 ? -22.555 28.722 22.766 1.00 50.31 91 GLU A CA 1
ATOM 677 C C . GLU A 1 91 ? -23.602 29.309 23.727 1.00 50.31 91 GLU A C 1
ATOM 679 O O . GLU A 1 91 ? -23.533 30.478 24.098 1.00 50.31 91 GLU A O 1
ATOM 684 N N . SER A 1 92 ? -24.567 28.501 24.175 1.00 51.31 92 SER A N 1
ATOM 685 C CA . SER A 1 92 ? -25.241 28.746 25.451 1.00 51.31 92 SER A CA 1
ATOM 686 C C . SER A 1 92 ? -24.623 27.825 26.500 1.00 51.31 92 SER A C 1
ATOM 688 O O . SER A 1 92 ? -25.194 26.809 26.901 1.00 51.31 92 SER A O 1
ATOM 690 N N . TRP A 1 93 ? -23.420 28.172 26.955 1.00 47.44 93 TRP A N 1
ATOM 691 C CA . TRP A 1 93 ? -22.952 27.720 28.263 1.00 47.44 93 TRP A CA 1
ATOM 692 C C . TRP A 1 93 ? -23.776 28.455 29.325 1.00 47.44 93 TRP A C 1
ATOM 694 O O . TRP A 1 93 ? -23.405 29.518 29.807 1.00 47.44 93 TRP A O 1
ATOM 704 N N . GLY A 1 94 ? -24.951 27.915 29.641 1.00 48.69 94 GLY A N 1
ATOM 705 C CA . GLY A 1 94 ? -25.862 28.483 30.625 1.00 48.69 94 GLY A CA 1
ATOM 706 C C . GLY A 1 94 ? -26.714 27.400 31.272 1.00 48.69 94 GLY A C 1
ATOM 707 O O . GLY A 1 94 ? -27.658 26.908 30.667 1.00 48.69 94 GLY A O 1
ATOM 708 N N . GLY A 1 95 ? -26.388 27.059 32.522 1.00 47.88 95 GLY A N 1
ATOM 709 C CA . GLY A 1 95 ? -27.346 26.472 33.461 1.00 47.88 95 GLY A CA 1
ATOM 710 C C . GLY A 1 95 ? -27.441 24.946 33.499 1.00 47.88 95 GLY A C 1
ATOM 711 O O . GLY A 1 95 ? -28.467 24.375 33.149 1.00 47.88 95 GLY A O 1
ATOM 712 N N . ARG A 1 96 ? -26.433 24.279 34.073 1.00 54.59 96 ARG A N 1
ATOM 713 C CA . ARG A 1 96 ? -26.665 23.030 34.819 1.00 54.59 96 ARG A CA 1
ATOM 714 C C . ARG A 1 96 ? -26.159 23.193 36.249 1.00 54.59 96 ARG A C 1
ATOM 716 O O . ARG A 1 96 ? -25.092 22.707 36.590 1.00 54.59 96 ARG A O 1
ATOM 723 N N . MET A 1 97 ? -26.946 23.875 37.075 1.00 48.22 97 MET A N 1
ATOM 724 C CA . MET A 1 97 ? -27.064 23.571 38.502 1.00 48.22 97 MET A CA 1
ATOM 725 C C . MET A 1 97 ? -28.478 23.928 38.953 1.00 48.22 97 MET A C 1
ATOM 727 O O . MET A 1 97 ? -28.886 25.082 38.877 1.00 48.22 97 MET A O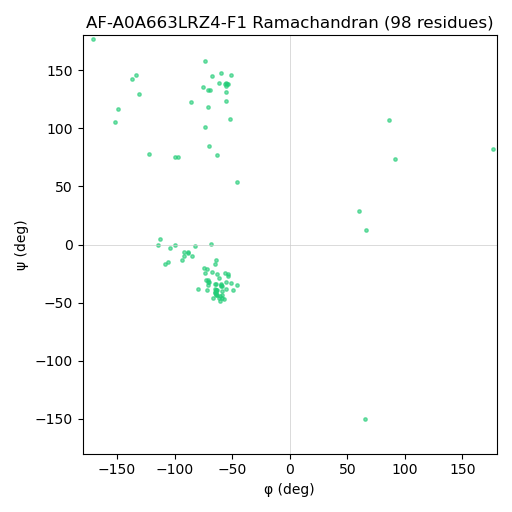 1
ATOM 731 N N . GLY A 1 98 ? -29.226 22.914 39.381 1.00 44.56 98 GLY A N 1
ATOM 732 C CA . GLY A 1 98 ? -30.587 23.058 39.878 1.00 44.56 98 GLY A CA 1
ATOM 733 C C . GLY A 1 98 ? -31.218 21.711 40.218 1.00 44.56 98 GLY A C 1
ATOM 734 O O . GLY A 1 98 ? -31.961 21.176 39.407 1.00 44.56 98 GLY A O 1
ATOM 735 N N . GLY A 1 99 ? -30.910 21.208 41.418 1.00 46.69 99 GLY A N 1
ATOM 736 C CA . GLY A 1 99 ? -31.872 20.526 42.294 1.00 46.69 99 GLY A CA 1
ATOM 737 C C . GLY A 1 99 ? -32.114 19.025 42.111 1.00 46.69 99 GLY A C 1
ATOM 738 O O . GLY A 1 99 ? -32.862 18.618 41.227 1.00 46.69 99 GLY A O 1
ATOM 739 N N . ALA A 1 100 ? -31.589 18.239 43.053 1.00 45.91 100 ALA A N 1
ATOM 740 C CA . ALA A 1 100 ? -32.362 17.317 43.893 1.00 45.91 100 ALA A CA 1
ATOM 741 C C . ALA A 1 100 ? -31.599 17.116 45.209 1.00 45.91 100 ALA A C 1
ATOM 743 O O . ALA A 1 100 ? -30.360 16.948 45.130 1.00 45.91 100 ALA A O 1
#

Mean predicted aligned error: 12.97 Å

InterPro domains:
  IPR000719 Protein kinase domain [PF00069] (1-37)
  IPR000719 Protein kinase domain [PS50011] (1-74)
  IPR011009 Protein kinase-like domain superfamily [SSF56112] (1-87)

Sequence (100 aa):
MAPEIINQGPWGYGKPADIWSLGCTVIEMATGKPPFYELAPRVPPLQVGMFKMHPEADPAERATAAALLQEPFLAGARRARSQPVPPAGGESWGGRMGGA

pLDDT: mean 72.4, std 15.33, range [44.25, 92.75]